Protein AF-A0A8W8HRP6-F1 (afdb_monomer_lite)

Structure (mmCIF, N/CA/C/O backbone):
data_AF-A0A8W8HRP6-F1
#
_entry.id   AF-A0A8W8HRP6-F1
#
loop_
_atom_site.group_PDB
_atom_site.id
_atom_site.type_symbol
_atom_site.label_atom_id
_atom_site.label_alt_id
_atom_site.label_comp_id
_atom_site.label_asym_id
_atom_site.label_entity_id
_atom_site.label_seq_id
_atom_site.pdbx_PDB_ins_code
_atom_site.Cartn_x
_atom_site.Cartn_y
_atom_site.Cartn_z
_atom_site.occupancy
_atom_site.B_iso_or_equiv
_atom_site.auth_seq_id
_atom_site.auth_comp_id
_atom_site.auth_asym_id
_atom_site.auth_atom_id
_atom_site.pdbx_PDB_model_num
ATOM 1 N N . VAL A 1 1 ? 111.523 49.843 -74.455 1.00 45.22 1 VAL A N 1
ATOM 2 C CA . VAL A 1 1 ? 110.404 49.990 -75.418 1.00 45.22 1 VAL A CA 1
ATOM 3 C C . VAL A 1 1 ? 109.473 48.799 -75.234 1.00 45.22 1 VAL A C 1
ATOM 5 O O . VAL A 1 1 ? 109.966 47.681 -75.244 1.00 45.22 1 VAL A O 1
ATOM 8 N N . ALA A 1 2 ? 108.182 49.020 -74.967 1.00 48.56 2 ALA A N 1
ATOM 9 C CA . ALA A 1 2 ? 107.195 47.951 -74.787 1.00 48.56 2 ALA A CA 1
ATOM 10 C C . ALA A 1 2 ? 106.503 47.646 -76.124 1.00 48.56 2 ALA A C 1
ATOM 12 O O . ALA A 1 2 ? 106.011 48.559 -76.784 1.00 48.56 2 ALA A O 1
ATOM 13 N N . HIS A 1 3 ? 106.462 46.375 -76.522 1.00 68.19 3 HIS A N 1
ATOM 14 C CA . HIS A 1 3 ? 105.805 45.945 -77.756 1.00 68.19 3 HIS A CA 1
ATOM 15 C C . HIS A 1 3 ? 104.364 45.517 -77.465 1.00 68.19 3 HIS A C 1
ATOM 17 O O . HIS A 1 3 ? 104.123 44.494 -76.828 1.00 68.19 3 HIS A O 1
ATOM 23 N N . ARG A 1 4 ? 103.395 46.307 -77.939 1.00 67.81 4 ARG A N 1
ATOM 24 C CA . ARG A 1 4 ? 101.969 45.953 -77.923 1.00 67.81 4 ARG A CA 1
ATOM 25 C C . ARG A 1 4 ? 101.655 45.067 -79.140 1.00 67.81 4 ARG A C 1
ATOM 27 O O . ARG A 1 4 ? 102.015 45.457 -80.251 1.00 67.81 4 ARG A O 1
ATOM 34 N N . PRO A 1 5 ? 100.982 43.914 -78.979 1.00 72.75 5 PRO A N 1
ATOM 35 C CA . PRO A 1 5 ? 100.584 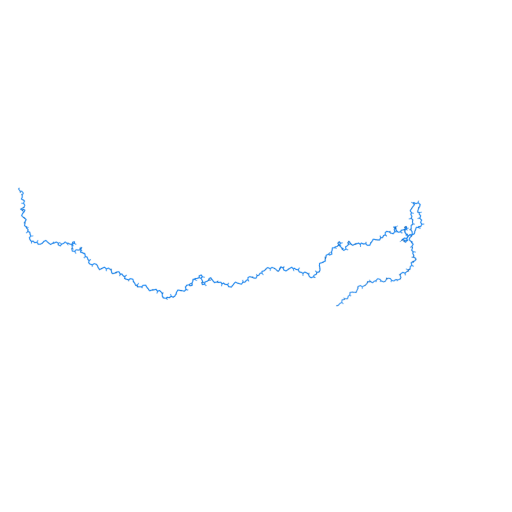43.092 -80.117 1.00 72.75 5 PRO A CA 1
ATOM 36 C C . PRO A 1 5 ? 99.527 43.804 -80.975 1.00 72.75 5 PRO A C 1
ATOM 38 O O . PRO A 1 5 ? 98.657 44.512 -80.463 1.00 72.75 5 PRO A O 1
ATOM 41 N N . SER A 1 6 ? 99.622 43.611 -82.294 1.00 70.38 6 SER A N 1
ATOM 42 C CA . SER A 1 6 ? 98.680 44.139 -83.288 1.00 70.38 6 SER A CA 1
ATOM 43 C C . SER A 1 6 ? 97.255 43.653 -83.000 1.00 70.38 6 SER A C 1
ATOM 45 O O . SER A 1 6 ? 97.012 42.449 -82.925 1.00 70.38 6 SER A O 1
ATOM 47 N N . SER A 1 7 ? 96.302 44.579 -82.862 1.00 66.94 7 SER A N 1
ATOM 48 C CA . SER A 1 7 ? 94.882 44.287 -82.614 1.00 66.94 7 SER A CA 1
ATOM 49 C C . SER A 1 7 ? 94.124 43.908 -83.895 1.00 66.94 7 SER A C 1
ATOM 51 O O . SER A 1 7 ? 93.011 44.379 -84.130 1.00 66.94 7 SER A O 1
ATOM 53 N N . ALA A 1 8 ? 94.732 43.102 -84.767 1.00 67.25 8 ALA A N 1
ATOM 54 C CA . ALA A 1 8 ? 94.064 42.601 -85.960 1.00 67.25 8 ALA A CA 1
ATOM 55 C C . ALA A 1 8 ? 93.043 41.523 -85.558 1.00 67.25 8 ALA A C 1
ATOM 57 O O . ALA A 1 8 ? 93.422 40.422 -85.152 1.00 67.25 8 ALA A O 1
ATOM 58 N N . ASN A 1 9 ? 91.748 41.825 -85.687 1.00 65.75 9 ASN A N 1
ATOM 59 C CA . ASN A 1 9 ? 90.675 40.844 -85.527 1.00 65.75 9 ASN A CA 1
ATOM 60 C C . ASN A 1 9 ? 90.745 39.817 -86.669 1.00 65.75 9 ASN A C 1
ATOM 62 O O . ASN A 1 9 ? 90.116 39.977 -87.713 1.00 65.75 9 ASN A O 1
ATOM 66 N N . LYS A 1 10 ? 91.518 38.743 -86.479 1.00 65.94 10 LYS A N 1
ATOM 67 C CA . LYS A 1 10 ? 91.393 37.535 -87.298 1.00 65.94 10 LYS A CA 1
ATOM 68 C C . LYS A 1 10 ? 90.082 36.860 -86.908 1.00 65.94 10 LYS A C 1
ATOM 70 O O . LYS A 1 10 ? 90.048 36.111 -85.934 1.00 65.94 10 LYS A O 1
ATOM 75 N N . ALA A 1 11 ? 89.010 37.142 -87.645 1.00 66.06 11 ALA A N 1
ATOM 76 C CA . ALA A 1 11 ? 87.789 36.355 -87.557 1.00 66.06 11 ALA A CA 1
ATOM 77 C C . ALA A 1 11 ? 88.154 34.895 -87.867 1.00 66.06 11 ALA A C 1
ATOM 79 O O . ALA A 1 11 ? 88.510 34.543 -88.992 1.00 66.06 11 ALA A O 1
ATOM 80 N N . ARG A 1 12 ? 88.179 34.051 -86.834 1.00 69.12 12 ARG A N 1
ATOM 81 C CA . ARG A 1 12 ? 88.346 32.611 -87.005 1.00 69.12 12 ARG A CA 1
ATOM 82 C C . ARG A 1 12 ? 86.984 32.086 -87.441 1.00 69.12 12 ARG A C 1
ATOM 84 O O . ARG A 1 12 ? 86.087 31.993 -86.616 1.00 69.12 12 ARG A O 1
ATOM 91 N N . ASN A 1 13 ? 86.843 31.730 -88.716 1.00 68.62 13 ASN A N 1
ATOM 92 C CA . ASN A 1 13 ? 85.619 31.146 -89.290 1.00 68.62 13 ASN A CA 1
ATOM 93 C C . ASN A 1 13 ? 85.352 29.700 -88.808 1.00 68.62 13 ASN A C 1
ATOM 95 O O . ASN A 1 13 ? 84.692 28.927 -89.496 1.00 68.62 13 ASN A O 1
ATOM 99 N N . ALA A 1 14 ? 85.899 29.307 -87.655 1.00 74.50 14 ALA A N 1
ATOM 100 C CA . ALA A 1 14 ? 85.642 28.008 -87.056 1.00 74.50 14 ALA A CA 1
ATOM 101 C C . ALA A 1 14 ? 84.399 28.127 -86.160 1.00 74.50 14 ALA A C 1
ATOM 103 O O . ALA A 1 14 ? 84.349 29.048 -85.339 1.00 74.50 14 ALA A O 1
ATOM 104 N N . PRO A 1 15 ? 83.404 27.236 -86.301 1.00 81.88 15 PRO A N 1
ATOM 105 C CA . PRO A 1 15 ? 82.231 27.256 -85.438 1.00 81.88 15 PRO A CA 1
ATOM 106 C C . PRO A 1 15 ? 82.647 27.067 -83.973 1.00 81.88 15 PRO A C 1
ATOM 108 O O . PRO A 1 15 ? 83.495 26.231 -83.660 1.00 81.88 15 PRO A O 1
ATOM 111 N N . PHE A 1 16 ? 82.068 27.871 -83.079 1.00 82.75 16 PHE A N 1
ATOM 112 C CA . PHE A 1 16 ? 82.218 27.694 -81.637 1.00 82.75 16 PHE A CA 1
ATOM 113 C C . PHE A 1 16 ? 81.395 26.480 -81.198 1.00 82.75 16 PHE A C 1
ATOM 115 O O . PHE A 1 16 ? 80.187 26.437 -81.434 1.00 82.75 16 PHE A O 1
ATOM 122 N N . ASP A 1 17 ? 82.047 25.504 -80.567 1.00 78.12 17 ASP A N 1
ATOM 123 C CA . ASP A 1 17 ? 81.364 24.371 -79.948 1.00 78.12 17 ASP A CA 1
ATOM 124 C C . ASP A 1 17 ? 80.747 24.832 -78.623 1.00 78.12 17 ASP A C 1
ATOM 126 O O . ASP A 1 17 ? 81.415 24.942 -77.596 1.00 78.12 17 ASP A O 1
ATOM 130 N N . GLY A 1 18 ? 79.463 25.182 -78.681 1.00 81.50 18 GLY A N 1
ATOM 131 C CA . GLY A 1 18 ? 78.679 25.635 -77.535 1.00 81.50 18 GLY A CA 1
ATOM 132 C C . GLY A 1 18 ? 78.214 24.511 -76.610 1.00 81.50 18 GLY A C 1
ATOM 133 O O . GLY A 1 18 ? 77.352 24.759 -75.762 1.00 81.50 18 GLY A O 1
ATOM 134 N N . SER A 1 19 ? 78.726 23.286 -76.766 1.00 82.44 19 SER A N 1
ATOM 135 C CA . SER A 1 19 ? 78.410 22.197 -75.850 1.00 82.44 19 SER A CA 1
ATOM 136 C C . SER A 1 19 ? 79.069 22.441 -74.488 1.00 82.44 19 SER A C 1
ATOM 138 O O . SER A 1 19 ? 80.285 22.446 -74.317 1.00 82.44 19 SER A O 1
ATOM 140 N N . THR A 1 20 ? 78.236 22.683 -73.480 1.00 87.00 20 THR A N 1
ATOM 141 C CA . THR A 1 20 ? 78.671 22.762 -72.082 1.00 87.00 20 THR A CA 1
ATOM 142 C C . THR A 1 20 ? 78.233 21.493 -71.366 1.00 87.00 20 THR A C 1
ATOM 144 O O . THR A 1 20 ? 77.173 20.944 -71.677 1.00 87.00 20 THR A O 1
ATOM 147 N N . SER A 1 21 ? 79.014 21.032 -70.386 1.00 87.69 21 SER A N 1
ATOM 148 C CA . SER A 1 21 ? 78.630 19.887 -69.543 1.00 87.69 21 SER A CA 1
ATOM 149 C C . SER A 1 21 ? 77.247 20.089 -68.922 1.00 87.69 21 SER A C 1
ATOM 151 O O . SER A 1 21 ? 76.404 19.203 -68.969 1.00 87.69 21 SER A O 1
ATOM 153 N N . TYR A 1 22 ? 76.958 21.312 -68.471 1.00 89.88 22 TYR A N 1
ATOM 154 C CA . TYR A 1 22 ? 75.665 21.675 -67.902 1.00 89.88 22 TYR A CA 1
ATOM 155 C C . TYR A 1 22 ? 74.487 21.452 -68.865 1.00 89.88 22 TYR A C 1
ATOM 157 O O . TYR A 1 22 ? 73.472 20.881 -68.470 1.00 89.88 22 TYR A O 1
ATOM 165 N N . ALA A 1 23 ? 74.618 21.865 -70.130 1.00 86.19 23 ALA A N 1
ATOM 166 C CA . ALA A 1 23 ? 73.557 21.694 -71.124 1.00 86.19 23 ALA A CA 1
ATOM 167 C C . ALA A 1 23 ? 73.284 20.214 -71.450 1.00 86.19 23 ALA A C 1
ATOM 169 O O . ALA A 1 23 ? 72.143 19.847 -71.729 1.00 86.19 23 ALA A O 1
ATOM 170 N N . ASN A 1 24 ? 74.319 19.372 -71.393 1.00 85.50 24 ASN A N 1
ATOM 171 C CA . ASN A 1 24 ? 74.200 17.939 -71.657 1.00 85.50 24 ASN A CA 1
ATOM 172 C C . ASN A 1 24 ? 73.635 17.167 -70.453 1.00 85.50 24 ASN A C 1
ATOM 174 O O . ASN A 1 24 ? 72.802 16.275 -70.637 1.00 85.50 24 ASN A O 1
ATOM 178 N N . ASP A 1 25 ? 74.050 17.529 -69.238 1.00 90.88 25 ASP A N 1
ATOM 179 C CA . ASP A 1 25 ? 73.708 16.800 -68.012 1.00 90.88 25 ASP A CA 1
ATOM 180 C C . ASP A 1 25 ? 72.310 17.167 -67.483 1.00 90.88 25 ASP A C 1
ATOM 182 O O . ASP A 1 25 ? 71.576 16.307 -66.990 1.00 90.88 25 ASP A O 1
ATOM 186 N N . TYR A 1 26 ? 71.895 18.430 -67.632 1.00 86.88 26 TYR A N 1
ATOM 187 C CA . TYR A 1 26 ? 70.640 18.956 -67.080 1.00 86.88 26 TYR A CA 1
ATOM 188 C C . TYR A 1 26 ? 69.582 19.192 -68.158 1.00 86.88 26 TYR A C 1
ATOM 190 O O . TYR A 1 26 ? 69.023 20.282 -68.300 1.00 86.88 26 TYR A O 1
ATOM 198 N N . LYS A 1 27 ? 69.269 18.146 -68.922 1.00 88.50 27 LYS A N 1
ATOM 199 C CA . LYS A 1 27 ? 68.153 18.176 -69.874 1.00 88.50 27 LYS A CA 1
ATOM 200 C C . LYS A 1 27 ? 66.820 17.858 -69.200 1.00 88.50 27 LYS A C 1
ATOM 202 O O . LYS A 1 27 ? 66.744 17.145 -68.201 1.00 88.50 27 LYS A O 1
ATOM 207 N N . LYS A 1 28 ? 65.734 18.360 -69.786 1.00 88.12 28 LYS A N 1
ATOM 208 C CA . LYS A 1 28 ? 64.376 18.004 -69.371 1.00 88.12 28 LYS A CA 1
ATOM 209 C C . LYS A 1 28 ? 64.110 16.541 -69.731 1.00 88.12 28 LYS A C 1
ATOM 211 O O . LYS A 1 28 ? 63.968 16.210 -70.903 1.00 88.12 28 LYS A O 1
ATOM 216 N N . TRP A 1 29 ? 64.034 15.681 -68.724 1.00 85.56 29 TRP A N 1
ATOM 217 C CA . TRP A 1 29 ? 63.655 14.282 -68.899 1.00 85.56 29 TRP A CA 1
ATOM 218 C C . TRP A 1 29 ? 62.136 14.162 -69.061 1.00 85.56 29 TRP A C 1
ATOM 220 O O . TRP A 1 29 ? 61.369 14.765 -68.304 1.00 85.56 29 TRP A O 1
ATOM 230 N N . GLU A 1 30 ? 61.687 13.394 -70.052 1.00 83.75 30 GLU A N 1
ATOM 231 C CA . GLU A 1 30 ? 60.271 13.073 -70.221 1.00 83.75 30 GLU A CA 1
ATOM 232 C C . GLU A 1 30 ? 59.847 12.092 -69.126 1.00 83.75 30 GLU A C 1
ATOM 234 O O . GLU A 1 30 ? 60.165 10.906 -69.164 1.00 83.75 30 GLU A O 1
ATOM 239 N N . MET A 1 31 ? 59.150 12.599 -68.109 1.00 83.00 31 MET A N 1
ATOM 240 C CA . MET A 1 31 ? 58.546 11.756 -67.083 1.00 83.00 31 MET A CA 1
ATOM 241 C C . MET A 1 31 ? 57.140 11.353 -67.517 1.00 83.00 31 MET A C 1
ATOM 243 O O . MET A 1 31 ? 56.306 12.207 -67.834 1.00 83.00 31 MET A O 1
ATOM 247 N N . ASN A 1 32 ? 56.854 10.051 -67.488 1.00 82.81 32 ASN A N 1
ATOM 248 C CA . ASN A 1 32 ? 55.494 9.558 -67.658 1.00 82.81 32 ASN A CA 1
ATOM 249 C C . ASN A 1 32 ? 54.615 10.122 -66.537 1.00 82.81 32 ASN A C 1
ATOM 251 O O . ASN A 1 32 ? 54.914 9.956 -65.354 1.00 82.81 32 ASN A O 1
ATOM 255 N N . LYS A 1 33 ? 53.519 10.796 -66.898 1.00 80.00 33 LYS A N 1
ATOM 256 C CA . LYS A 1 33 ? 52.526 11.233 -65.913 1.00 80.00 33 LYS A CA 1
ATOM 257 C C . LYS A 1 33 ? 51.864 9.987 -65.329 1.00 80.00 33 LYS A C 1
ATOM 259 O O . LYS A 1 33 ? 51.321 9.181 -66.085 1.00 80.00 33 LYS A O 1
ATOM 264 N N . ASN A 1 34 ? 51.885 9.843 -64.004 1.00 80.62 34 ASN A N 1
ATOM 265 C CA . ASN A 1 34 ? 51.094 8.813 -63.337 1.00 80.62 34 ASN A CA 1
ATOM 266 C C . ASN A 1 34 ? 49.630 8.979 -63.752 1.00 80.62 34 ASN A C 1
ATOM 268 O O . ASN A 1 34 ? 49.058 10.064 -63.624 1.00 80.62 34 ASN A O 1
ATOM 272 N N . LYS A 1 35 ? 49.033 7.908 -64.281 1.00 82.31 35 LYS A N 1
ATOM 273 C CA . LYS A 1 35 ? 47.593 7.883 -64.525 1.00 82.31 35 LYS A CA 1
ATOM 274 C C . LYS A 1 35 ? 46.896 7.887 -63.160 1.00 82.31 35 LYS A C 1
ATOM 276 O O . LYS A 1 35 ? 47.354 7.168 -62.269 1.00 82.31 35 LYS A O 1
ATOM 281 N N . PRO A 1 36 ? 45.824 8.674 -62.970 1.00 81.06 36 PRO A N 1
ATOM 282 C CA . PRO A 1 36 ? 45.021 8.549 -61.764 1.00 81.06 36 PRO A CA 1
ATOM 283 C C . PRO A 1 36 ? 44.506 7.110 -61.686 1.00 81.06 36 PRO A C 1
ATOM 285 O O . PRO A 1 36 ? 43.966 6.586 -62.663 1.00 81.06 36 PRO A O 1
ATOM 288 N N . MET A 1 37 ? 44.720 6.457 -60.545 1.00 80.06 37 MET A N 1
ATOM 289 C CA . MET A 1 37 ? 44.151 5.139 -60.293 1.00 80.06 37 MET A CA 1
ATOM 290 C C . MET A 1 37 ? 42.636 5.320 -60.195 1.00 80.06 37 MET A C 1
ATOM 292 O O . MET A 1 37 ? 42.153 5.992 -59.284 1.00 80.06 37 MET A O 1
ATOM 296 N N . MET A 1 38 ? 41.896 4.797 -61.174 1.00 80.81 38 MET A N 1
ATOM 297 C CA . MET A 1 38 ? 40.437 4.803 -61.118 1.00 80.81 38 MET A CA 1
ATOM 298 C C . MET A 1 38 ? 40.020 3.910 -59.952 1.00 80.81 38 MET A C 1
ATOM 300 O O . MET A 1 38 ? 40.490 2.780 -59.840 1.00 80.81 38 MET A O 1
ATOM 304 N N . ARG A 1 39 ? 39.198 4.443 -59.046 1.00 81.88 39 ARG A N 1
ATOM 305 C CA . ARG A 1 39 ? 38.627 3.665 -57.947 1.00 81.88 39 ARG A CA 1
ATOM 306 C C . ARG A 1 39 ? 37.573 2.730 -58.530 1.00 81.88 39 ARG A C 1
ATOM 308 O O . ARG A 1 39 ? 36.776 3.176 -59.352 1.00 81.88 39 ARG A O 1
ATOM 315 N N . ASP A 1 40 ? 37.566 1.479 -58.085 1.00 85.38 40 ASP A N 1
ATOM 316 C CA . ASP A 1 40 ? 36.515 0.532 -58.454 1.00 85.38 40 ASP A CA 1
ATOM 317 C C . ASP A 1 40 ? 35.128 1.075 -58.086 1.00 85.38 40 ASP A C 1
ATOM 319 O O . ASP A 1 40 ? 34.964 1.819 -57.108 1.00 85.38 40 ASP A O 1
ATOM 323 N N . GLU A 1 41 ? 34.128 0.691 -58.879 1.00 89.81 41 GLU A N 1
ATOM 324 C CA . GLU A 1 41 ? 32.736 1.047 -58.633 1.00 89.81 41 GLU A CA 1
ATOM 325 C C . GLU A 1 41 ? 32.262 0.451 -57.301 1.00 89.81 41 GLU A C 1
ATOM 327 O O . GLU A 1 41 ? 32.572 -0.692 -56.946 1.00 89.81 41 GLU A O 1
ATOM 332 N N . TYR A 1 42 ? 31.539 1.250 -56.518 1.00 89.56 42 TYR A N 1
ATOM 333 C CA . TYR A 1 42 ? 31.046 0.812 -55.220 1.00 89.56 42 TYR A CA 1
ATOM 334 C C . TYR A 1 42 ? 29.956 -0.245 -55.399 1.00 89.56 42 TYR A C 1
ATOM 336 O O . TYR A 1 42 ? 28.911 0.024 -55.985 1.00 89.56 42 TYR A O 1
ATOM 344 N N . HIS A 1 43 ? 30.181 -1.426 -54.829 1.00 88.69 43 HIS A N 1
ATOM 345 C CA . HIS A 1 43 ? 29.194 -2.496 -54.786 1.00 88.69 43 HIS A CA 1
ATOM 346 C C . HIS A 1 43 ? 28.519 -2.497 -53.404 1.00 88.69 43 HIS A C 1
ATOM 348 O O . HIS A 1 43 ? 29.174 -2.847 -52.416 1.00 88.69 43 HIS A O 1
ATOM 354 N N . PRO A 1 44 ? 27.241 -2.080 -53.291 1.00 88.94 44 PRO A N 1
ATOM 355 C CA . PRO A 1 44 ? 26.526 -2.113 -52.022 1.00 88.94 44 PRO A CA 1
ATOM 356 C C . PRO A 1 44 ? 26.284 -3.553 -51.566 1.00 88.94 44 PRO A C 1
ATOM 358 O O . PRO A 1 44 ? 26.130 -4.469 -52.374 1.00 88.94 44 PRO A O 1
ATOM 361 N N . ASN A 1 45 ? 26.198 -3.748 -50.251 1.00 88.94 45 ASN A N 1
ATOM 362 C CA . ASN A 1 45 ? 25.814 -5.037 -49.689 1.00 88.94 45 ASN A CA 1
ATOM 363 C C . ASN A 1 45 ? 24.367 -5.381 -50.093 1.00 88.94 45 ASN A C 1
ATOM 365 O O . ASN A 1 45 ? 23.462 -4.575 -49.891 1.00 88.94 45 ASN A O 1
ATOM 369 N N . THR A 1 46 ? 24.152 -6.575 -50.647 1.00 92.00 46 THR A N 1
ATOM 370 C CA . THR A 1 46 ? 22.820 -7.088 -51.020 1.00 92.00 46 THR A CA 1
ATOM 371 C C . THR A 1 46 ? 22.082 -7.721 -49.835 1.00 92.00 46 THR A C 1
ATOM 373 O O . THR A 1 46 ? 20.883 -7.976 -49.922 1.00 92.00 46 THR A O 1
ATOM 376 N N . ALA A 1 47 ? 22.775 -7.996 -48.725 1.00 91.06 47 ALA A N 1
ATOM 377 C CA . ALA A 1 47 ? 22.161 -8.612 -47.557 1.00 91.06 47 ALA A CA 1
ATOM 378 C C . ALA A 1 47 ? 21.136 -7.669 -46.894 1.00 91.06 47 ALA A C 1
ATOM 380 O O . ALA A 1 47 ? 21.414 -6.475 -46.734 1.00 91.06 47 ALA A O 1
ATOM 381 N N . PRO A 1 48 ? 19.968 -8.187 -46.470 1.00 91.06 48 PRO A N 1
ATOM 382 C CA . PRO A 1 48 ? 18.991 -7.395 -45.738 1.00 91.06 48 PRO A CA 1
ATOM 383 C C . PRO A 1 48 ? 19.541 -6.975 -44.369 1.00 91.06 48 PRO A C 1
ATOM 385 O O . PRO A 1 48 ? 20.266 -7.719 -43.711 1.00 91.06 48 PRO A O 1
ATOM 388 N N . PHE A 1 49 ? 19.164 -5.778 -43.921 1.00 89.56 49 PHE A N 1
ATOM 389 C CA . PHE A 1 49 ? 19.460 -5.307 -42.571 1.00 89.56 49 PHE A CA 1
ATOM 390 C C . PHE A 1 49 ? 18.427 -5.865 -41.583 1.00 89.56 49 PHE A C 1
ATOM 392 O O . PHE A 1 49 ? 17.238 -5.591 -41.721 1.00 89.56 49 PHE A O 1
ATOM 399 N N . GLU A 1 50 ? 18.872 -6.618 -40.573 1.00 90.00 50 GLU A N 1
ATOM 400 C CA . GLU A 1 50 ? 17.979 -7.263 -39.594 1.00 90.00 50 GLU A CA 1
ATOM 401 C C . GLU A 1 50 ? 17.212 -6.260 -38.714 1.00 90.00 50 GLU A C 1
ATOM 403 O O . GLU A 1 50 ? 16.104 -6.546 -38.272 1.00 90.00 50 GLU A O 1
ATOM 408 N N . GLY A 1 51 ? 17.772 -5.073 -38.440 1.00 91.06 51 GLY A N 1
ATOM 409 C CA . GLY A 1 51 ? 17.083 -4.010 -37.689 1.00 91.06 51 GLY A CA 1
ATOM 410 C C . GLY A 1 51 ? 16.755 -4.323 -36.221 1.00 91.06 51 GLY A C 1
ATOM 411 O O . GLY A 1 51 ? 16.098 -3.517 -35.550 1.00 91.06 51 GLY A O 1
ATOM 412 N N . LEU A 1 52 ? 17.221 -5.462 -35.705 1.00 92.56 52 LEU A N 1
ATOM 413 C CA . LEU A 1 52 ? 17.035 -5.895 -34.326 1.00 92.56 52 LEU A CA 1
ATOM 414 C C . LEU A 1 52 ? 18.193 -5.393 -33.461 1.00 92.56 52 LEU A C 1
ATOM 416 O O . LEU A 1 52 ? 19.292 -5.939 -33.471 1.00 92.56 52 LEU A O 1
ATOM 420 N N . SER A 1 53 ? 17.947 -4.328 -32.698 1.00 93.81 53 SER A N 1
ATOM 421 C CA . SER A 1 53 ? 18.899 -3.877 -31.683 1.00 93.81 53 SER A CA 1
ATOM 422 C C . SER A 1 53 ? 18.861 -4.794 -30.461 1.00 93.81 53 SER A C 1
ATOM 424 O O . SER A 1 53 ? 17.821 -5.365 -30.129 1.00 93.81 53 SER A O 1
ATOM 426 N N . THR A 1 54 ? 19.973 -4.872 -29.729 1.00 94.19 54 THR A N 1
ATOM 427 C CA . THR A 1 54 ? 20.069 -5.613 -28.458 1.00 94.19 54 THR A CA 1
ATOM 428 C C . THR A 1 54 ? 18.997 -5.181 -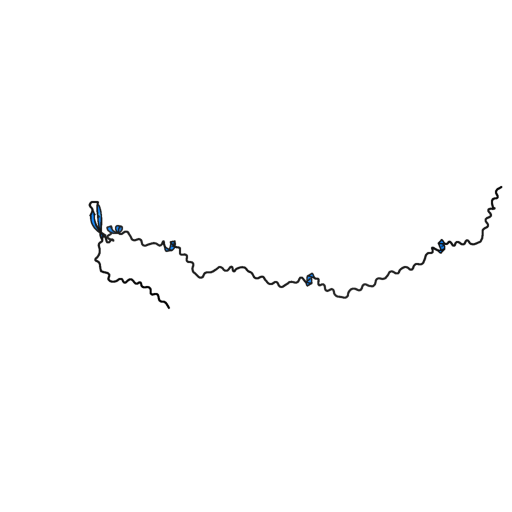27.456 1.00 94.19 54 THR A C 1
ATOM 430 O O . THR A 1 54 ? 18.421 -6.014 -26.766 1.00 94.19 54 THR A O 1
ATOM 433 N N . GLN A 1 55 ? 18.654 -3.891 -27.424 1.00 95.31 55 GLN A N 1
ATOM 434 C CA . GLN A 1 55 ? 17.574 -3.368 -26.589 1.00 95.31 55 GLN A CA 1
ATOM 435 C C . GLN A 1 55 ? 16.212 -3.959 -26.971 1.00 95.31 55 GLN A C 1
ATOM 437 O O . GLN A 1 55 ? 15.489 -4.421 -26.096 1.00 95.31 55 GLN A O 1
ATOM 442 N N . LYS A 1 56 ? 15.862 -3.970 -28.265 1.00 93.12 56 LYS A N 1
ATOM 443 C CA . LYS A 1 56 ? 14.589 -4.542 -28.734 1.00 93.12 56 LYS A CA 1
ATOM 444 C C . LYS A 1 56 ? 14.533 -6.057 -28.538 1.00 93.12 56 LYS A C 1
ATOM 446 O O . LYS A 1 56 ? 13.463 -6.585 -28.270 1.00 93.12 56 LYS A O 1
ATOM 451 N N . ALA A 1 57 ? 15.670 -6.738 -28.675 1.00 93.56 57 ALA A N 1
ATOM 452 C CA . ALA A 1 57 ? 15.760 -8.185 -28.512 1.00 93.56 57 ALA A CA 1
ATOM 453 C C . ALA A 1 57 ? 15.664 -8.628 -27.042 1.00 93.56 57 ALA A C 1
ATOM 455 O O . ALA A 1 57 ? 15.087 -9.674 -26.758 1.00 93.56 57 ALA A O 1
ATOM 456 N N . HIS A 1 58 ? 16.227 -7.852 -26.110 1.00 95.00 58 HIS A N 1
ATOM 457 C CA . HIS A 1 58 ? 16.343 -8.261 -24.706 1.00 95.00 58 HIS A CA 1
ATOM 458 C C . HIS A 1 58 ? 15.354 -7.582 -23.758 1.00 95.00 58 HIS A C 1
ATOM 460 O O . HIS A 1 58 ? 15.115 -8.107 -22.674 1.00 95.00 58 HIS A O 1
ATOM 466 N N . TYR A 1 59 ? 14.778 -6.438 -24.127 1.00 94.62 59 TYR A N 1
ATOM 467 C CA . TYR A 1 59 ? 13.827 -5.717 -23.281 1.00 94.62 59 TYR A CA 1
ATOM 468 C C . TYR A 1 59 ? 12.388 -5.986 -23.728 1.00 94.62 59 TYR A C 1
ATOM 470 O O . TYR A 1 59 ? 11.748 -5.155 -24.374 1.00 94.62 59 TYR A O 1
ATOM 478 N N . ILE A 1 60 ? 11.899 -7.181 -23.401 1.00 94.75 60 ILE A N 1
ATOM 479 C CA . ILE A 1 60 ? 10.534 -7.628 -23.694 1.00 94.75 60 ILE A CA 1
ATOM 480 C C . ILE A 1 60 ? 9.667 -7.605 -22.426 1.00 94.75 60 ILE A C 1
ATOM 482 O O . ILE A 1 60 ? 10.190 -7.730 -21.317 1.00 94.75 60 ILE A O 1
ATOM 486 N N . PRO A 1 61 ? 8.339 -7.444 -22.548 1.00 94.56 61 PRO A N 1
ATOM 487 C CA . PRO A 1 61 ? 7.447 -7.602 -21.409 1.00 94.56 61 PRO A CA 1
ATOM 488 C C . PRO A 1 61 ? 7.507 -9.044 -20.886 1.00 94.56 61 PRO A C 1
ATOM 490 O O . PRO A 1 61 ? 7.374 -9.999 -21.648 1.00 94.56 61 PRO A O 1
ATOM 493 N N . HIS A 1 62 ? 7.691 -9.189 -19.575 1.00 91.81 62 HIS A N 1
ATOM 494 C CA . HIS A 1 62 ? 7.678 -10.475 -18.881 1.00 91.81 62 HIS A CA 1
ATOM 495 C C . HIS A 1 62 ? 6.375 -10.643 -18.098 1.00 91.81 62 HIS A C 1
ATOM 497 O O . HIS A 1 62 ? 5.857 -9.683 -17.525 1.00 91.81 62 HIS A O 1
ATOM 503 N N . GLU A 1 63 ? 5.866 -11.872 -18.036 1.00 92.69 63 GLU A N 1
ATOM 504 C CA . GLU A 1 63 ? 4.728 -12.205 -17.183 1.00 92.69 63 GLU A CA 1
ATOM 505 C C . GLU A 1 63 ? 5.127 -12.069 -15.710 1.00 92.69 63 GLU A C 1
ATOM 507 O O . GLU A 1 63 ? 5.952 -12.823 -15.190 1.00 92.69 63 GLU A O 1
ATOM 512 N N . LEU A 1 64 ? 4.545 -11.082 -15.029 1.00 90.62 64 LEU A N 1
ATOM 513 C CA . LEU A 1 64 ? 4.748 -10.879 -13.600 1.00 90.62 64 LEU A CA 1
ATOM 514 C C . LEU A 1 64 ? 3.758 -11.740 -12.817 1.00 90.62 64 LEU A C 1
ATOM 516 O O . LEU A 1 64 ? 2.547 -11.642 -13.007 1.00 90.62 64 LEU A O 1
ATOM 520 N N . GLN A 1 65 ? 4.274 -12.548 -11.895 1.00 90.06 65 GLN A N 1
ATOM 521 C CA . GLN A 1 65 ? 3.435 -13.250 -10.931 1.00 90.06 65 GLN A CA 1
ATOM 522 C C . GLN A 1 65 ? 3.016 -12.270 -9.824 1.00 90.06 65 GLN A C 1
ATOM 524 O O . GLN A 1 65 ? 3.889 -11.652 -9.209 1.00 90.06 65 GLN A O 1
ATOM 529 N N . PRO A 1 66 ? 1.709 -12.095 -9.553 1.00 91.88 66 PRO A N 1
ATOM 530 C CA . PRO A 1 66 ? 1.264 -11.211 -8.487 1.00 91.88 66 PRO A CA 1
ATOM 531 C C . PRO A 1 66 ? 1.714 -11.754 -7.126 1.00 91.88 66 PRO A C 1
ATOM 533 O O . PRO A 1 66 ? 1.528 -12.933 -6.811 1.00 91.88 66 PRO A O 1
ATOM 536 N N . ASN A 1 67 ? 2.287 -10.883 -6.294 1.00 92.56 67 ASN A N 1
ATOM 537 C CA . ASN A 1 67 ? 2.685 -11.258 -4.941 1.00 92.56 67 ASN A CA 1
ATOM 538 C C . ASN A 1 67 ? 1.463 -11.625 -4.092 1.00 92.56 67 ASN A C 1
ATOM 540 O O . ASN A 1 67 ? 0.431 -10.951 -4.118 1.00 92.56 67 ASN A O 1
ATOM 544 N N . ARG A 1 68 ? 1.612 -12.669 -3.271 1.00 91.31 68 ARG A N 1
ATOM 545 C CA . ARG A 1 68 ? 0.622 -13.010 -2.245 1.00 91.31 68 ARG A CA 1
ATOM 546 C C . ARG A 1 68 ? 0.685 -11.982 -1.115 1.00 91.31 68 ARG A C 1
ATOM 548 O O . ARG A 1 68 ? 1.765 -11.638 -0.640 1.00 91.31 68 ARG A O 1
ATOM 555 N N . SER A 1 69 ? -0.479 -11.510 -0.678 1.00 92.12 69 SER A N 1
ATOM 556 C CA . SER A 1 69 ? -0.589 -10.661 0.507 1.00 92.12 69 SER A CA 1
ATOM 557 C C . SER A 1 69 ? -0.379 -11.499 1.767 1.00 92.12 69 SER A C 1
ATOM 559 O O . SER A 1 69 ? -1.036 -12.520 1.943 1.00 92.12 69 SER A O 1
ATOM 561 N N . PHE A 1 70 ? 0.497 -11.038 2.658 1.00 91.50 70 PHE A N 1
ATOM 562 C CA . PHE A 1 70 ? 0.644 -11.563 4.022 1.00 91.50 70 PHE A CA 1
ATOM 563 C C . PHE A 1 70 ? -0.153 -10.738 5.042 1.00 91.50 70 PHE A C 1
ATOM 565 O O . PHE A 1 70 ? 0.102 -10.800 6.244 1.00 91.50 70 PHE A O 1
ATOM 572 N N . ARG A 1 71 ? -1.098 -9.915 4.571 1.00 93.25 71 ARG A N 1
ATOM 573 C CA . ARG A 1 71 ? -1.956 -9.127 5.453 1.00 93.25 71 ARG A CA 1
ATOM 574 C C . ARG A 1 71 ? -2.833 -10.079 6.280 1.00 93.25 71 ARG A C 1
ATOM 576 O O . ARG A 1 71 ? -3.447 -10.963 5.684 1.00 93.25 71 ARG A O 1
ATOM 583 N N . PRO A 1 72 ? -2.910 -9.897 7.610 1.00 90.62 72 PRO A N 1
ATOM 584 C CA . PRO A 1 72 ? -3.811 -10.681 8.441 1.00 90.62 72 PRO A CA 1
ATOM 585 C C . PRO A 1 72 ? -5.266 -10.434 8.042 1.00 90.62 72 PRO A C 1
ATOM 587 O O . PRO A 1 72 ? -5.601 -9.397 7.459 1.00 90.62 72 PRO A O 1
ATOM 590 N N . ASP A 1 73 ? -6.119 -11.399 8.369 1.00 90.88 73 ASP A N 1
ATOM 591 C CA . ASP A 1 73 ? -7.549 -11.262 8.153 1.00 90.88 73 ASP A CA 1
ATOM 592 C C . ASP A 1 73 ? -8.104 -10.120 9.016 1.00 90.88 73 ASP A C 1
ATOM 594 O O . ASP A 1 73 ? -7.833 -10.030 10.214 1.00 90.88 73 ASP A O 1
ATOM 598 N N . ASN A 1 74 ? -8.861 -9.229 8.382 1.00 88.31 74 ASN A N 1
ATOM 599 C CA . ASN A 1 74 ? -9.522 -8.107 9.044 1.00 88.31 74 ASN A CA 1
ATOM 600 C C . ASN A 1 74 ? -10.970 -8.448 9.426 1.00 88.31 74 ASN A C 1
ATOM 602 O O . ASN A 1 74 ? -11.722 -7.551 9.816 1.00 88.31 74 ASN A O 1
ATOM 606 N N . THR A 1 75 ? -11.405 -9.704 9.285 1.00 89.81 75 THR A N 1
ATOM 607 C CA . THR A 1 75 ? -12.731 -10.116 9.749 1.00 89.81 75 THR A CA 1
ATOM 608 C C . THR A 1 75 ? -12.877 -9.832 11.238 1.00 89.81 75 THR A C 1
ATOM 610 O O . THR A 1 75 ? -12.094 -10.313 12.059 1.00 89.81 75 THR A O 1
ATOM 613 N N . ALA A 1 76 ? -13.907 -9.066 11.593 1.00 86.62 76 ALA A N 1
ATOM 614 C CA . ALA A 1 76 ? -14.271 -8.869 12.984 1.00 86.62 76 ALA A CA 1
ATOM 615 C C . ALA A 1 76 ? -14.628 -10.224 13.609 1.00 86.62 76 ALA A C 1
ATOM 617 O O . ALA A 1 76 ? -15.454 -10.962 13.070 1.00 86.62 76 ALA A O 1
ATOM 618 N N . PHE A 1 77 ? -14.017 -10.539 14.748 1.00 85.50 77 PHE A N 1
ATOM 619 C CA . PHE A 1 77 ? -14.371 -11.719 15.523 1.00 85.50 77 PHE A CA 1
ATOM 620 C C . PHE A 1 77 ? -15.826 -11.606 15.996 1.00 85.50 77 PHE A C 1
ATOM 622 O O . PHE A 1 77 ? -16.183 -10.651 16.685 1.00 85.50 77 PHE A O 1
ATOM 629 N N . GLN A 1 78 ? -16.661 -12.574 15.619 1.00 86.62 78 GLN A N 1
ATOM 630 C CA . GLN A 1 78 ? -18.060 -12.655 16.036 1.00 86.62 78 GLN A CA 1
ATOM 631 C C . GLN A 1 78 ? -18.215 -13.835 16.997 1.00 86.62 78 GLN A C 1
ATOM 633 O O . GLN A 1 78 ? -18.248 -14.991 16.572 1.00 86.62 78 GLN A O 1
ATOM 638 N N . SER A 1 79 ? -18.302 -13.568 18.299 1.00 87.69 79 SER A N 1
ATOM 639 C CA . SER A 1 79 ? -18.696 -14.596 19.266 1.00 87.69 79 SER A CA 1
ATOM 640 C C . SER A 1 79 ? -20.200 -14.850 19.160 1.00 87.69 79 SER A C 1
ATOM 642 O O . SER A 1 79 ? -20.987 -13.913 19.250 1.00 87.69 79 SER A O 1
ATOM 644 N N . GLY A 1 80 ? -20.617 -16.112 19.023 1.00 90.75 80 GLY A N 1
ATOM 645 C CA . GLY A 1 80 ? -22.040 -16.488 19.015 1.00 90.75 80 GLY A CA 1
ATOM 646 C C . GLY A 1 80 ? -22.725 -16.424 20.389 1.00 90.75 80 GLY A C 1
ATOM 647 O O . GLY A 1 80 ? -23.936 -16.606 20.489 1.00 90.75 80 GLY A O 1
ATOM 648 N N . SER A 1 81 ? -21.962 -16.191 21.459 1.00 88.62 81 SER A N 1
ATOM 649 C CA . SER A 1 81 ? -22.480 -16.038 22.817 1.00 88.62 81 SER A CA 1
ATOM 650 C C . SER A 1 81 ? -23.068 -14.646 23.034 1.00 88.62 81 SER A C 1
ATOM 652 O O . SER A 1 81 ? -22.535 -13.649 22.547 1.00 88.62 81 SER A O 1
ATOM 654 N N . LYS A 1 82 ? -24.141 -14.571 23.824 1.00 90.81 82 LYS A N 1
ATOM 655 C CA . LYS A 1 82 ? -24.712 -13.294 24.261 1.00 90.81 82 LYS A CA 1
ATOM 656 C C . LYS A 1 82 ? -23.737 -12.568 25.189 1.00 90.81 82 LYS A C 1
ATOM 658 O O . LYS A 1 82 ? -22.983 -13.200 25.923 1.00 90.81 82 LYS A O 1
ATOM 663 N N . PHE A 1 83 ? -23.767 -11.240 25.145 1.00 90.94 83 PHE A N 1
ATOM 664 C CA . PHE A 1 83 ? -23.038 -10.406 26.090 1.00 90.94 83 PHE A CA 1
ATOM 665 C C . PHE A 1 83 ? -23.788 -10.368 27.426 1.00 90.94 83 PHE A C 1
ATOM 667 O O . PHE A 1 83 ? -24.951 -9.965 27.472 1.00 90.94 83 PHE A O 1
ATOM 674 N N . GLU A 1 84 ? -23.125 -10.790 28.500 1.00 92.06 84 GLU A N 1
ATOM 675 C CA . GLU A 1 84 ? -23.658 -10.712 29.860 1.00 92.06 84 GLU A CA 1
ATOM 676 C C . GLU A 1 84 ? -23.435 -9.303 30.424 1.00 92.06 84 GLU A C 1
ATOM 678 O O . GLU A 1 84 ? -22.415 -9.008 31.041 1.00 92.06 84 GLU A O 1
ATOM 683 N N . ASP A 1 85 ? -24.414 -8.421 30.219 1.00 92.56 85 ASP A N 1
ATOM 684 C CA . ASP A 1 85 ? -24.420 -7.031 30.713 1.00 92.56 85 ASP A CA 1
ATOM 685 C C . ASP A 1 85 ? -24.893 -6.919 32.185 1.00 92.56 85 ASP A C 1
ATOM 687 O O . ASP A 1 85 ? -25.578 -5.979 32.614 1.00 92.56 85 ASP A O 1
ATOM 691 N N . GLY A 1 86 ? -24.637 -7.965 32.970 1.00 93.12 86 GLY A N 1
ATOM 692 C CA . GLY A 1 86 ? -25.005 -8.049 34.377 1.00 93.12 86 GLY A CA 1
ATOM 693 C C . GLY A 1 86 ? -23.885 -7.502 35.250 1.00 93.12 86 GLY A C 1
ATOM 694 O O . GLY A 1 86 ? -22.843 -8.134 35.387 1.00 93.12 86 GLY A O 1
ATOM 695 N N . THR A 1 87 ? -24.094 -6.346 35.880 1.00 95.00 87 THR A N 1
ATOM 696 C CA . THR A 1 87 ? -23.189 -5.871 36.934 1.00 95.00 87 THR A CA 1
ATOM 697 C C . THR A 1 87 ? -23.676 -6.360 38.294 1.00 95.00 87 THR A C 1
ATOM 699 O O . THR A 1 87 ? -24.881 -6.441 38.530 1.00 95.00 87 THR A O 1
ATOM 702 N N . MET A 1 88 ? -22.740 -6.608 39.213 1.00 95.31 88 MET A N 1
ATOM 703 C CA . MET A 1 88 ? -23.021 -6.911 40.626 1.00 95.31 88 MET A CA 1
ATOM 704 C C . MET A 1 88 ? -24.013 -5.910 41.236 1.00 95.31 88 MET A C 1
ATOM 706 O O . MET A 1 88 ? -24.952 -6.278 41.925 1.00 95.31 88 MET A O 1
ATOM 710 N N . TYR A 1 89 ? -23.865 -4.620 40.922 1.00 96.06 89 TYR A N 1
ATOM 711 C CA . TYR A 1 89 ? -24.791 -3.603 41.415 1.00 96.06 89 TYR A CA 1
ATOM 712 C C . TYR A 1 89 ? -26.231 -3.856 40.946 1.00 96.06 89 TYR A C 1
ATOM 714 O O . TYR A 1 89 ? -27.168 -3.746 41.733 1.00 96.06 89 TYR A O 1
ATOM 722 N N . ARG A 1 90 ? -26.412 -4.232 39.673 1.00 94.44 90 ARG A N 1
ATOM 723 C CA . ARG A 1 90 ? -27.729 -4.455 39.063 1.00 94.44 90 ARG A CA 1
ATOM 724 C C . ARG A 1 90 ? -28.436 -5.691 39.625 1.00 94.44 90 ARG A C 1
ATOM 726 O O . ARG A 1 90 ? -29.663 -5.705 39.668 1.00 94.44 90 ARG A O 1
ATOM 733 N N . THR A 1 91 ? -27.682 -6.699 40.063 1.00 92.81 91 THR A N 1
ATOM 734 C CA . THR A 1 91 ? -28.222 -7.905 40.712 1.00 92.81 91 THR A CA 1
ATOM 735 C C . THR A 1 91 ? -28.471 -7.705 42.203 1.00 92.81 91 THR A C 1
ATOM 737 O O . THR A 1 91 ? -29.458 -8.212 42.740 1.00 92.81 91 THR A O 1
ATOM 740 N N . ASP A 1 92 ? -27.611 -6.942 42.874 1.00 95.00 92 ASP A N 1
ATOM 741 C CA . ASP A 1 92 ? -27.590 -6.897 44.335 1.00 95.00 92 ASP A CA 1
ATOM 742 C C . ASP A 1 92 ? -28.524 -5.812 44.883 1.00 95.00 92 ASP A C 1
ATOM 744 O O . ASP A 1 92 ? -29.266 -6.053 45.846 1.00 95.00 92 ASP A O 1
ATOM 748 N N . PHE A 1 93 ? -28.565 -4.647 44.228 1.00 94.19 93 PHE A N 1
ATOM 749 C CA . PHE A 1 93 ? -29.382 -3.492 44.618 1.00 94.19 93 PHE A CA 1
ATOM 750 C C . PHE A 1 93 ? -30.774 -3.516 43.977 1.00 94.19 93 PHE A C 1
ATOM 752 O O . PHE A 1 93 ? -31.209 -2.581 43.307 1.00 94.19 93 PHE A O 1
ATOM 759 N N . THR A 1 94 ? -31.508 -4.599 44.221 1.00 94.69 94 THR A N 1
ATOM 760 C CA . THR A 1 94 ? -32.944 -4.681 43.923 1.00 94.69 94 THR A CA 1
ATOM 761 C C . THR A 1 94 ? -33.778 -4.227 45.125 1.00 94.69 94 THR A C 1
ATOM 763 O O . THR A 1 94 ? -33.325 -4.380 46.266 1.00 94.69 94 THR A O 1
ATOM 766 N N . PRO A 1 95 ? -34.993 -3.680 44.917 1.00 95.62 95 PRO A N 1
ATOM 767 C CA . PRO A 1 95 ? -35.896 -3.349 46.016 1.00 95.62 95 PRO A CA 1
ATOM 768 C C . PRO A 1 95 ? -36.136 -4.591 46.881 1.00 95.62 95 PRO A C 1
ATOM 770 O O . PRO A 1 95 ? -36.600 -5.623 46.395 1.00 95.62 95 PRO A O 1
ATOM 773 N N . LYS A 1 96 ? -35.766 -4.498 48.160 1.00 91.75 96 LYS A N 1
ATOM 774 C CA . LYS A 1 96 ? -35.950 -5.573 49.139 1.00 91.75 96 LYS A CA 1
ATOM 775 C C . LYS A 1 96 ? -37.283 -5.388 49.856 1.00 91.75 96 LYS A C 1
ATOM 777 O O . LYS A 1 96 ? -37.750 -4.263 50.024 1.00 91.75 96 LYS A O 1
ATOM 782 N N . HIS A 1 97 ? -37.881 -6.495 50.288 1.00 92.88 97 HIS A N 1
ATOM 783 C CA . HIS A 1 97 ? -39.039 -6.450 51.171 1.00 92.88 97 HIS A CA 1
ATOM 784 C C . HIS A 1 97 ? -38.648 -5.768 52.487 1.00 92.88 97 HIS A C 1
ATOM 786 O O . HIS A 1 97 ? -37.652 -6.148 53.105 1.00 92.88 97 HIS A O 1
ATOM 792 N N . VAL A 1 98 ? -39.406 -4.751 52.893 1.00 90.25 98 VAL A N 1
ATOM 793 C CA . VAL A 1 98 ? -39.211 -4.056 54.167 1.00 90.25 98 VAL A CA 1
ATOM 794 C C . VAL A 1 98 ? -40.362 -4.447 55.079 1.00 90.25 98 VAL A C 1
ATOM 796 O O . VAL A 1 98 ? -41.498 -4.038 54.849 1.00 90.25 98 VAL A O 1
ATOM 799 N N . GLU A 1 99 ? -40.063 -5.231 56.1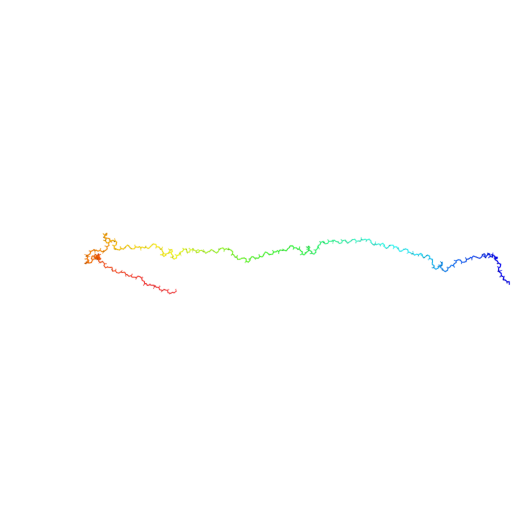12 1.00 86.88 99 GLU A N 1
ATOM 800 C CA . GLU A 1 99 ? -41.038 -5.538 57.158 1.00 86.88 99 GLU A CA 1
ATOM 801 C C . GLU A 1 99 ? -41.386 -4.258 57.926 1.00 86.88 99 GLU A C 1
ATOM 803 O O . GLU A 1 99 ? -40.505 -3.528 58.394 1.00 86.88 99 GLU A O 1
ATOM 808 N N . VAL A 1 100 ? -42.680 -3.971 58.067 1.00 86.38 100 VAL A N 1
ATOM 809 C CA . VAL A 1 100 ? -43.146 -2.825 58.855 1.00 86.38 100 VAL A CA 1
ATOM 810 C C . VAL A 1 100 ? -42.930 -3.128 60.336 1.00 86.38 100 VAL A C 1
ATOM 812 O O . VAL A 1 100 ? -43.297 -4.195 60.822 1.00 86.38 100 VAL A O 1
ATOM 815 N N . CYS A 1 101 ? -42.350 -2.174 61.073 1.00 83.50 101 CYS A N 1
ATOM 816 C CA . CYS A 1 101 ? -42.102 -2.327 62.505 1.00 83.50 101 CYS A CA 1
ATOM 817 C C . CYS A 1 101 ? -43.404 -2.684 63.251 1.00 83.50 101 CYS A C 1
ATOM 819 O O . CYS A 1 101 ? -44.355 -1.895 63.196 1.00 83.50 101 CYS A O 1
ATOM 821 N N . PRO A 1 102 ? -43.445 -3.800 64.009 1.00 82.56 102 PRO A N 1
ATOM 822 C CA . PRO A 1 102 ? -44.637 -4.217 64.742 1.00 82.56 102 PRO A CA 1
ATOM 823 C C . PRO A 1 102 ? -45.174 -3.140 65.689 1.00 82.56 102 PRO A C 1
ATOM 825 O O . PRO A 1 102 ? -46.375 -3.034 65.876 1.00 82.56 102 PRO A O 1
ATOM 828 N N . VAL A 1 103 ? -44.324 -2.275 66.247 1.00 83.38 103 VAL A N 1
ATOM 829 C CA . VAL A 1 103 ? -44.762 -1.218 67.177 1.00 83.38 103 VAL A CA 1
ATOM 830 C C . VAL A 1 103 ? -45.740 -0.231 66.524 1.00 83.38 103 VAL A C 1
ATOM 832 O O . VAL A 1 103 ? -46.655 0.255 67.186 1.00 83.38 103 VAL A O 1
ATOM 835 N N . LEU A 1 104 ? -45.615 0.013 65.215 1.00 85.50 104 LEU A N 1
ATOM 836 C CA . LEU A 1 104 ? -46.478 0.947 64.478 1.00 85.50 104 LEU A CA 1
ATOM 837 C C . LEU A 1 104 ? -47.920 0.440 64.314 1.00 85.50 104 LEU A C 1
ATOM 839 O O . LEU A 1 104 ? -48.827 1.235 64.071 1.00 85.50 104 LEU A O 1
ATOM 843 N N . GLY A 1 105 ? -48.137 -0.872 64.430 1.00 84.31 105 GLY A N 1
ATOM 844 C CA . GLY A 1 105 ? -49.455 -1.493 64.295 1.00 84.31 105 GLY A CA 1
ATOM 845 C C . GLY A 1 105 ? -50.196 -1.708 65.618 1.00 84.31 105 GLY A C 1
ATOM 846 O O . GLY A 1 105 ? -51.338 -2.165 65.583 1.00 84.31 105 GLY A O 1
ATOM 847 N N . ILE A 1 106 ? -49.579 -1.392 66.768 1.00 84.31 106 ILE A N 1
ATOM 848 C CA . ILE A 1 106 ? -50.144 -1.679 68.100 1.00 84.31 106 ILE A CA 1
ATOM 849 C C . ILE A 1 106 ? -51.443 -0.900 68.326 1.00 84.31 106 ILE A C 1
ATOM 851 O O . ILE A 1 106 ? -52.449 -1.475 68.726 1.00 84.31 106 ILE A O 1
ATOM 855 N N . GLU A 1 107 ? -51.460 0.396 68.012 1.00 79.25 107 GLU A N 1
ATOM 856 C CA . GLU A 1 107 ? -52.652 1.238 68.204 1.00 79.25 107 GLU A CA 1
ATOM 857 C C . GLU A 1 107 ? -53.783 0.899 67.224 1.00 79.25 107 GLU A C 1
ATOM 859 O O . GLU A 1 107 ? -54.950 1.165 67.497 1.00 79.25 107 GLU A O 1
ATOM 864 N N . LYS A 1 108 ? -53.441 0.277 66.090 1.00 80.31 108 LYS A N 1
ATOM 865 C CA . LYS A 1 108 ? -54.389 -0.145 65.051 1.00 80.31 108 LYS A CA 1
ATOM 866 C C . LYS A 1 108 ? -54.914 -1.568 65.264 1.00 8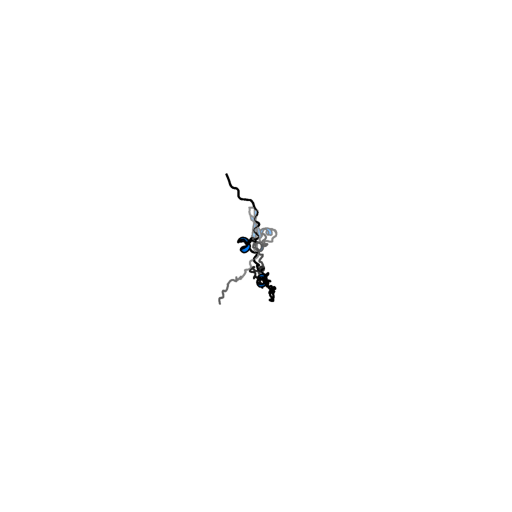0.31 108 LYS A C 1
ATOM 868 O O . LYS A 1 108 ? -55.693 -2.040 64.442 1.00 80.31 108 LYS A O 1
ATOM 873 N N . GLY A 1 109 ? -54.472 -2.265 66.317 1.00 73.38 109 GLY A N 1
ATOM 874 C CA . GLY A 1 109 ? -54.859 -3.653 66.590 1.00 73.38 109 GLY A CA 1
ATOM 875 C C . GLY A 1 109 ? -54.403 -4.649 65.517 1.00 73.38 109 GLY A C 1
ATOM 876 O O . GLY A 1 109 ? -54.981 -5.721 65.393 1.00 73.38 109 GLY A O 1
ATOM 877 N N . GLN A 1 110 ? -53.389 -4.299 64.718 1.00 78.00 110 GLN A N 1
ATOM 878 C CA . GLN A 1 110 ? -52.877 -5.134 63.619 1.00 78.00 110 GLN A CA 1
ATOM 879 C C . GLN A 1 110 ? -51.707 -6.024 64.056 1.00 78.00 110 GLN A C 1
ATOM 881 O O . GLN A 1 110 ? -51.030 -6.624 63.223 1.00 78.00 110 GLN A O 1
ATOM 886 N N . THR A 1 111 ? -51.417 -6.064 65.354 1.00 81.75 111 THR A N 1
ATOM 887 C CA . THR A 1 111 ? -50.256 -6.749 65.915 1.00 81.75 111 THR A CA 1
ATOM 888 C C . THR A 1 111 ? -50.701 -7.784 66.922 1.00 81.75 111 THR A C 1
ATOM 890 O O . THR A 1 111 ? -51.755 -7.683 67.541 1.00 81.75 111 THR A O 1
ATOM 893 N N . GLN A 1 112 ? -49.846 -8.774 67.132 1.00 83.81 112 GLN A N 1
ATOM 894 C CA . GLN A 1 112 ? -50.076 -9.835 68.102 1.00 83.81 112 GLN A CA 1
ATOM 895 C C . GLN A 1 112 ? -49.783 -9.380 69.535 1.00 83.81 112 GLN A C 1
ATOM 897 O O . GLN A 1 112 ? -49.544 -10.223 70.379 1.00 83.81 112 GLN A O 1
ATOM 902 N N . PHE A 1 113 ? -49.732 -8.082 69.836 1.00 86.12 113 PHE A N 1
ATOM 903 C CA . PHE A 1 113 ? -49.353 -7.579 71.155 1.00 86.12 113 PHE A CA 1
ATOM 904 C C . PHE A 1 113 ? -50.525 -6.848 71.801 1.00 86.12 113 PHE A C 1
ATOM 906 O O . PHE A 1 113 ? -51.016 -5.860 71.260 1.00 86.12 113 PHE A O 1
ATOM 913 N N . GLN A 1 114 ? -50.936 -7.299 72.985 1.00 86.31 114 GLN A N 1
ATOM 914 C CA . GLN A 1 114 ? -51.977 -6.649 73.777 1.00 86.31 114 GLN A CA 1
ATOM 915 C C . GLN A 1 114 ? -51.361 -5.898 74.956 1.00 86.31 114 GLN A C 1
ATOM 917 O O . GLN A 1 114 ? -50.421 -6.375 75.591 1.00 86.31 114 GLN A O 1
ATOM 922 N N . PHE A 1 115 ? -51.890 -4.707 75.238 1.00 88.38 115 PHE A N 1
ATOM 923 C CA . PHE A 1 115 ? -51.501 -3.917 76.402 1.00 88.38 115 PHE A CA 1
ATOM 924 C C . PHE A 1 115 ? -51.902 -4.630 77.698 1.00 88.38 115 PHE A C 1
ATOM 926 O O . PHE A 1 115 ? -53.052 -5.045 77.840 1.00 88.38 115 PHE A O 1
ATOM 933 N N . VAL A 1 116 ? -50.962 -4.739 78.638 1.00 89.88 116 VAL A N 1
ATOM 934 C CA . VAL A 1 116 ? -51.163 -5.413 79.929 1.00 89.88 116 VAL A CA 1
ATOM 935 C C . VAL A 1 116 ? -51.247 -4.398 81.063 1.00 89.88 116 VAL A C 1
ATOM 937 O O . VAL A 1 116 ? -52.242 -4.348 81.782 1.00 89.88 116 VAL A O 1
ATOM 940 N N . SER A 1 117 ? -50.205 -3.592 81.251 1.00 90.06 117 SER A N 1
ATOM 941 C CA . SER A 1 117 ? -50.109 -2.673 82.386 1.00 90.06 117 SER A CA 1
ATOM 942 C C . SER A 1 117 ? -49.113 -1.550 82.118 1.00 90.06 117 SER A C 1
ATOM 944 O O . SER A 1 117 ? -48.358 -1.578 81.147 1.00 90.06 117 SER A O 1
ATOM 946 N N . THR A 1 118 ? -49.120 -0.542 82.987 1.00 92.38 118 THR A N 1
ATOM 947 C CA . THR A 1 118 ? -48.134 0.538 82.971 1.00 92.38 118 THR A CA 1
ATOM 948 C C . THR A 1 118 ? -47.271 0.441 84.222 1.00 92.38 118 THR A C 1
ATOM 950 O O . THR A 1 118 ? -47.802 0.368 85.330 1.00 92.38 118 THR A O 1
ATOM 953 N N . ASP A 1 119 ? -45.952 0.469 84.055 1.00 92.88 119 ASP A N 1
ATOM 954 C CA . ASP A 1 119 ? -45.015 0.522 85.177 1.00 92.88 119 ASP 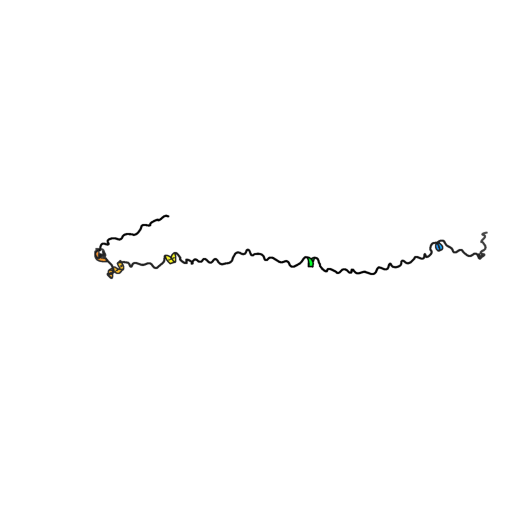A CA 1
ATOM 955 C C . ASP A 1 119 ? -45.141 1.840 85.954 1.00 92.88 119 ASP A C 1
ATOM 957 O O . ASP A 1 119 ? -45.586 2.859 85.427 1.00 92.88 119 ASP A O 1
ATOM 961 N N . GLN A 1 120 ? -44.620 1.875 87.186 1.00 91.94 120 GLN A N 1
ATOM 962 C CA . GLN A 1 120 ? -44.558 3.090 88.024 1.00 91.94 120 GLN A CA 1
ATOM 963 C C . GLN A 1 120 ? -43.815 4.266 87.353 1.00 91.94 120 GLN A C 1
ATOM 965 O O . GLN A 1 120 ? -43.958 5.415 87.756 1.00 91.94 120 GLN A O 1
ATOM 970 N N . ARG A 1 121 ? -43.022 3.976 86.314 1.00 92.19 121 ARG A N 1
ATOM 971 C CA . ARG A 1 121 ? -42.269 4.940 85.496 1.00 92.19 121 ARG A CA 1
ATOM 972 C C . ARG A 1 121 ? -43.030 5.420 84.251 1.00 92.19 121 ARG A C 1
ATOM 974 O O . ARG A 1 121 ? -42.481 6.202 83.483 1.00 92.19 121 ARG A O 1
ATOM 981 N N . GLY A 1 122 ? -44.254 4.942 84.022 1.00 88.25 122 GLY A N 1
ATOM 982 C CA . GLY A 1 122 ? -45.076 5.305 82.862 1.00 88.25 122 GLY A CA 1
ATOM 983 C C . GLY A 1 122 ? -44.833 4.470 81.596 1.00 88.25 122 GLY A C 1
ATOM 984 O O . GLY A 1 122 ? -45.396 4.784 80.549 1.00 88.25 122 GLY A O 1
ATOM 985 N N . HIS A 1 123 ? -44.016 3.412 81.653 1.00 87.38 123 HIS A N 1
ATOM 986 C CA . HIS A 1 123 ? -43.800 2.518 80.510 1.00 87.38 123 HIS A CA 1
ATOM 987 C C . HIS A 1 123 ? -44.994 1.582 80.315 1.00 87.38 123 HIS A C 1
ATOM 989 O O . HIS A 1 123 ? -45.418 0.932 81.264 1.00 87.38 123 HIS A O 1
ATOM 995 N N . LYS A 1 124 ? -45.518 1.499 79.085 1.00 88.62 124 LYS A N 1
ATOM 996 C CA . LYS A 1 124 ? -46.593 0.569 78.713 1.00 88.62 124 LYS A CA 1
ATOM 997 C C . LYS A 1 124 ? -46.006 -0.814 78.408 1.00 88.62 124 LYS A C 1
ATOM 999 O O . LYS A 1 124 ? -45.177 -0.934 77.507 1.00 88.62 124 LYS A O 1
ATOM 1004 N N . LEU A 1 125 ? -46.450 -1.836 79.129 1.00 88.25 125 LEU A N 1
ATOM 1005 C CA . LEU A 1 125 ? -46.068 -3.232 78.939 1.00 88.25 125 LEU A CA 1
ATOM 1006 C C . LEU A 1 125 ? -47.080 -3.935 78.032 1.00 88.25 125 LEU A C 1
ATOM 1008 O O . LEU A 1 125 ? -48.291 -3.818 78.227 1.00 88.25 125 LEU A O 1
ATOM 1012 N N . TYR A 1 126 ? -46.569 -4.679 77.052 1.00 87.25 126 TYR A N 1
ATOM 1013 C CA . TYR A 1 126 ? -47.366 -5.442 76.096 1.00 87.25 126 TYR A CA 1
ATOM 1014 C C . TYR A 1 126 ? -46.933 -6.905 76.102 1.00 87.25 126 TYR A C 1
ATOM 1016 O O . TYR A 1 126 ? -45.739 -7.195 76.190 1.00 87.25 126 TYR A O 1
ATOM 1024 N N . GLN A 1 127 ? -47.890 -7.819 75.970 1.00 86.31 127 GLN A N 1
ATOM 1025 C CA . GLN A 1 127 ? -47.640 -9.258 75.908 1.00 86.31 127 GLN A CA 1
ATOM 1026 C C . GLN A 1 127 ? -48.134 -9.826 74.571 1.00 86.31 127 GLN A C 1
ATOM 1028 O O . GLN A 1 127 ? -49.179 -9.384 74.083 1.00 86.31 127 GLN A O 1
ATOM 1033 N N . PRO A 1 128 ? -47.402 -10.780 73.961 1.00 86.25 128 PRO A N 1
ATOM 1034 C CA . PRO A 1 128 ? -47.873 -11.465 72.770 1.00 86.25 128 PRO A CA 1
ATOM 1035 C C . PRO A 1 128 ? -49.135 -12.288 73.065 1.00 86.25 128 PRO A C 1
ATOM 1037 O O . PRO A 1 128 ? -49.168 -13.086 74.003 1.00 86.25 128 PRO A O 1
ATOM 1040 N N . VAL A 1 129 ? -50.162 -12.102 72.245 1.00 80.69 129 VAL A N 1
ATOM 1041 C CA . VAL A 1 129 ? -51.381 -12.903 72.198 1.00 80.69 129 VAL A CA 1
ATOM 1042 C C . VAL A 1 129 ? -51.122 -14.044 71.223 1.00 80.69 129 VAL A C 1
ATOM 1044 O O . VAL A 1 129 ? -51.114 -13.854 70.009 1.00 80.69 129 VAL A O 1
ATOM 1047 N N . PHE A 1 130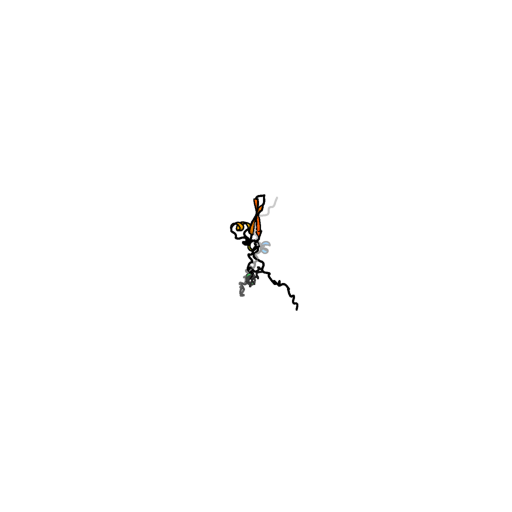 ? -50.858 -15.233 71.758 1.00 72.25 130 PHE A N 1
ATOM 1048 C CA . PHE A 1 130 ? -50.765 -16.446 70.956 1.00 72.25 130 PHE A CA 1
ATOM 1049 C C . PHE A 1 130 ? -52.172 -17.026 70.792 1.00 72.25 130 PHE A C 1
ATOM 1051 O O . PHE A 1 130 ? -52.776 -17.460 71.774 1.00 72.25 130 PHE A O 1
ATOM 1058 N N . GLU A 1 131 ? -52.702 -17.057 69.568 1.00 61.06 131 GLU A N 1
ATOM 1059 C CA . GLU A 1 131 ? -53.789 -17.987 69.257 1.00 61.06 131 GLU A CA 1
ATOM 1060 C C . GLU A 1 131 ? -53.239 -19.415 69.391 1.00 61.06 131 GLU A C 1
ATOM 1062 O O . GLU A 1 131 ? -52.105 -19.709 69.010 1.00 61.06 131 GLU A O 1
ATOM 1067 N N . SER A 1 132 ? -54.013 -20.282 70.035 1.00 56.06 132 SER A N 1
ATOM 1068 C CA . SER A 1 132 ? -53.621 -21.624 70.466 1.00 56.06 132 SER A CA 1
ATOM 1069 C C . SER A 1 132 ? -52.854 -22.430 69.409 1.00 56.06 132 SER A C 1
ATOM 1071 O O . SER A 1 132 ? -53.295 -22.580 68.271 1.00 56.06 132 SER A O 1
ATOM 1073 N N . VAL A 1 133 ? -51.736 -23.009 69.841 1.00 53.72 133 VAL A N 1
ATOM 1074 C CA . VAL A 1 133 ? -50.808 -23.835 69.061 1.00 53.72 133 VAL A CA 1
ATOM 1075 C C . VAL A 1 133 ? -51.506 -25.087 68.507 1.00 53.72 133 VAL A C 1
ATOM 1077 O O . VAL A 1 133 ? -51.980 -25.914 69.284 1.00 53.72 133 VAL A O 1
ATOM 1080 N N . GLN A 1 134 ? -51.515 -25.284 67.184 1.00 57.47 134 GLN A N 1
ATOM 1081 C CA . GLN A 1 134 ? -51.678 -26.621 66.595 1.00 57.47 134 GLN A CA 1
ATOM 1082 C C . GLN A 1 134 ? -50.295 -27.195 66.271 1.00 57.47 134 GLN A C 1
ATOM 1084 O O . GLN A 1 134 ? -49.479 -26.561 65.604 1.00 57.47 134 GLN A O 1
ATOM 1089 N N . SER A 1 135 ? -50.015 -28.392 66.786 1.00 44.75 135 SER A N 1
ATOM 1090 C CA . SER A 1 135 ? -48.738 -29.088 66.618 1.00 44.75 135 SER A CA 1
ATOM 1091 C C . SER A 1 135 ? -48.506 -29.503 65.159 1.00 44.75 135 SER A C 1
ATOM 1093 O O . SER A 1 135 ? -49.261 -30.300 64.608 1.00 44.75 135 SER A O 1
ATOM 1095 N N . LEU A 1 136 ? -47.430 -29.007 64.541 1.00 45.69 136 LEU A N 1
ATOM 1096 C CA . LEU A 1 136 ? -46.975 -29.439 63.217 1.00 45.69 136 LEU A CA 1
ATOM 1097 C C . LEU A 1 136 ? -46.178 -30.745 63.333 1.00 45.69 136 LEU A C 1
ATOM 1099 O O . LEU A 1 136 ? -44.989 -30.750 63.652 1.00 45.69 136 LEU A O 1
ATOM 1103 N N . ASN A 1 137 ? -46.843 -31.861 63.046 1.00 48.41 137 ASN A N 1
ATOM 1104 C CA . ASN A 1 137 ? -46.181 -33.133 62.787 1.00 48.41 137 ASN A CA 1
ATOM 1105 C C . ASN A 1 137 ? -45.515 -33.104 61.398 1.00 48.41 137 ASN A C 1
ATOM 1107 O O . ASN A 1 137 ? -46.200 -33.015 60.384 1.00 48.41 137 ASN A O 1
ATOM 1111 N N . GLY A 1 138 ? -44.188 -33.261 61.374 1.00 49.84 138 GLY A N 1
ATOM 1112 C CA . GLY A 1 138 ? -43.459 -33.899 60.271 1.00 49.84 138 GLY A CA 1
ATOM 1113 C C . GLY A 1 138 ? -43.052 -33.027 59.078 1.00 49.84 138 GLY A C 1
ATOM 1114 O O . GLY A 1 138 ? -43.559 -33.221 57.980 1.00 49.84 138 GLY A O 1
ATOM 1115 N N . PHE A 1 139 ? -42.036 -32.175 59.243 1.00 39.72 139 PHE A N 1
ATOM 1116 C CA . PHE A 1 139 ? -41.207 -31.721 58.118 1.00 39.72 139 PHE A CA 1
ATOM 1117 C C . PHE A 1 139 ? -39.963 -32.621 58.013 1.00 39.72 139 PHE A C 1
ATOM 1119 O O . PHE A 1 139 ? -39.057 -32.537 58.841 1.00 39.72 139 PHE A O 1
ATOM 1126 N N . GLN A 1 140 ? -39.915 -33.505 57.010 1.00 45.47 140 GLN A N 1
ATOM 1127 C CA . GLN A 1 140 ? -38.685 -34.197 56.605 1.00 45.47 140 GLN A CA 1
ATOM 1128 C C . GLN A 1 140 ? -37.900 -33.299 55.642 1.00 45.47 140 GLN A C 1
ATOM 1130 O O . GLN A 1 140 ? -38.360 -33.002 54.542 1.00 45.47 140 GLN A O 1
ATOM 1135 N N . SER A 1 141 ? -36.700 -32.885 56.052 1.00 39.47 141 SER A N 1
ATOM 1136 C CA . SER A 1 141 ? -35.719 -32.235 55.175 1.00 39.47 141 SER A CA 1
ATOM 1137 C C . SER A 1 141 ? -35.259 -33.190 54.068 1.00 39.47 141 SER A C 1
ATOM 1139 O O . SER A 1 141 ? -34.800 -34.290 54.388 1.00 39.47 141 SER A O 1
ATOM 1141 N N . PRO A 1 142 ? -35.262 -32.792 52.784 1.00 47.38 142 PRO A N 1
ATOM 1142 C CA . PRO A 1 142 ? -34.587 -33.552 51.752 1.00 47.38 142 PRO A CA 1
ATOM 1143 C C . PRO A 1 142 ? -33.142 -33.059 51.653 1.00 47.38 142 PRO A C 1
ATOM 1145 O O . PRO A 1 142 ? -32.891 -31.938 51.227 1.00 47.38 142 PRO A O 1
ATOM 1148 N N . ASN A 1 143 ? -32.178 -33.894 52.035 1.00 42.72 143 ASN A N 1
ATOM 1149 C CA . ASN A 1 143 ? -30.845 -33.824 51.442 1.00 42.72 143 ASN A CA 1
ATOM 1150 C C . ASN A 1 143 ? -30.108 -35.155 51.601 1.00 42.72 143 ASN A C 1
ATOM 1152 O O . ASN A 1 143 ? -29.648 -35.502 52.687 1.00 42.72 143 ASN A O 1
ATOM 1156 N N . ARG A 1 144 ? -29.933 -35.870 50.485 1.00 42.62 144 ARG A N 1
ATOM 1157 C CA . ARG A 1 144 ? -28.797 -36.776 50.300 1.00 42.62 144 ARG A CA 1
ATOM 1158 C C . ARG A 1 144 ? -28.448 -36.871 48.816 1.00 42.62 144 ARG A C 1
ATOM 1160 O O . ARG A 1 144 ? -29.132 -37.544 48.053 1.00 42.62 144 ARG A O 1
ATOM 1167 N N . MET A 1 145 ? -27.368 -36.186 48.437 1.00 45.25 145 MET A N 1
ATOM 1168 C CA . MET A 1 145 ? -26.660 -36.378 47.171 1.00 45.25 145 MET A CA 1
ATOM 1169 C C . MET A 1 145 ? -26.301 -37.862 47.001 1.00 45.25 145 MET A C 1
ATOM 1171 O O . MET A 1 145 ? -25.709 -38.458 47.904 1.00 45.25 145 MET A O 1
ATOM 1175 N N . GLN A 1 146 ? -26.638 -38.451 45.854 1.00 43.91 146 GLN A N 1
ATOM 1176 C CA . GLN A 1 146 ? -26.078 -39.731 45.424 1.00 43.91 146 GLN A CA 1
ATOM 1177 C C . GLN A 1 146 ? -25.001 -39.459 44.372 1.00 43.91 146 GLN A C 1
ATOM 1179 O O . GLN A 1 146 ? -25.273 -38.879 43.327 1.00 43.91 146 GLN A O 1
ATOM 1184 N N . MET A 1 147 ? -23.770 -39.861 44.689 1.00 42.56 147 MET A N 1
ATOM 1185 C CA . MET A 1 147 ? -22.679 -40.025 43.733 1.00 42.56 147 MET A CA 1
ATOM 1186 C C . MET A 1 147 ? -22.878 -41.374 43.038 1.00 42.56 147 MET A C 1
ATOM 1188 O O . MET A 1 147 ? -22.913 -42.400 43.717 1.00 42.56 147 MET A O 1
ATOM 1192 N N . THR A 1 148 ? -22.980 -41.394 41.712 1.00 52.66 148 THR A N 1
ATOM 1193 C CA . THR A 1 148 ? -22.905 -42.628 40.917 1.00 52.66 148 THR A CA 1
ATOM 1194 C C . THR A 1 148 ? -21.694 -42.556 40.002 1.00 52.66 148 THR A C 1
ATOM 1196 O O . THR A 1 148 ? -21.583 -41.643 39.188 1.00 52.66 148 THR A O 1
ATOM 1199 N N . ALA A 1 149 ? -20.795 -43.523 40.165 1.00 38.97 149 ALA A N 1
ATOM 1200 C CA . ALA A 1 149 ? -19.680 -43.804 39.275 1.00 38.97 149 ALA A CA 1
ATOM 1201 C C . ALA A 1 149 ? -20.014 -45.043 38.432 1.00 38.97 149 ALA A C 1
ATOM 1203 O O . ALA A 1 149 ? -20.406 -46.059 39.008 1.00 38.97 149 ALA A O 1
ATOM 1204 N N . ALA A 1 150 ? -19.852 -44.929 37.112 1.00 42.81 150 ALA A N 1
ATOM 1205 C CA . ALA A 1 150 ? -19.377 -45.936 36.153 1.00 42.81 150 ALA A CA 1
ATOM 1206 C C . ALA A 1 150 ? -19.445 -45.325 34.747 1.00 42.81 150 ALA A C 1
ATOM 1208 O O . ALA A 1 150 ? -20.557 -44.909 34.351 1.00 42.81 150 ALA A O 1
#

InterPro domains:
  IPR033336 Stabilizer of axonemal microtubules 1/2 [PF05217] (13-132)
  IPR033336 Stabilizer of axonemal microtubules 1/2 [PTHR31516] (4-129)

Radius of gyration: 79.53 Å; chains: 1; bounding box: 165×96×177 Å

Sequence (150 aa):
VAHRPSSANKARNAPFDGSTSYANDYKKWEMNKNKPMMRDEYHPNTAPFEGLSTQKAHYIPHELQPNRSFRPDNTAFQSGSKFEDGTMYRTDFTPKHVEVCPVLGIEKGQTQFQFVSTDQRGHKLYQPVFESVQSLNGFQSPNRMQMTAA

Secondary structure (DSSP, 8-state):
---PPP-------SPP----HHHHHS----PPPPPP-PPPPP----SPP----HHHHH-----PPPPPP-PPP-PPP--SSPP----HHHHHSSPPP-PPPGGGGTTTT-SSEEEEEE-TTSPEEEEE----PPP---------PPP---

pLDDT: mean 80.63, std 15.71, range [38.97, 96.06]

Organism: Magallana gigas (NCBI:txid29159)

Foldseek 3Di:
DDDDDDPDPPPPPDDDPPDDPCPVVDDDDDDDDDDPDDDDDDDDDPDDDPPDDPCNVPVDDDDDDDDDDPDDDPDDDDDPDDDDPDDPCNVPPDDDDDDDDQVVCQVVVPHQWDFDDADPVRDTDIDGNDDDDDDDPDDDDDDDDDDDDD